Protein AF-A0A183N484-F1 (afdb_monomer_lite)

Secondary structure (DSSP, 8-state):
--------B-TT--B--------------HHHHHHHHHHHHHHHH-SSS---SSTTPPPP-EEEEEEEEEEEEETTTTEEEEEEEEEEE-

Sequence (90 aa):
MNDLDTYQMNQNNEFHLKIFDFTEHVIPSSEKRLIKQLIDNYEKAGKIGRPVKNTKDRVVVGYGLSLFQLLDLDEKNQILTINVWAKYVS

Structure (mmCIF, N/CA/C/O backbone):
data_AF-A0A183N484-F1
#
_entry.id   AF-A0A183N484-F1
#
loop_
_atom_site.group_PDB
_atom_site.id
_atom_site.type_symbol
_atom_site.label_atom_id
_atom_site.label_alt_id
_atom_site.label_comp_id
_atom_site.label_asym_id
_atom_site.label_entity_id
_atom_site.label_seq_id
_atom_site.pdbx_PDB_ins_code
_atom_site.Cartn_x
_atom_site.Cartn_y
_atom_site.Cartn_z
_atom_site.occupancy
_atom_site.B_iso_or_equiv
_atom_site.auth_seq_id
_atom_site.auth_comp_id
_atom_site.auth_asym_id
_atom_site.auth_atom_id
_atom_site.pdbx_PDB_model_num
ATOM 1 N N . MET A 1 1 ? 50.770 -3.938 -24.835 1.00 45.25 1 MET A N 1
ATOM 2 C CA . MET A 1 1 ? 51.600 -3.911 -26.057 1.00 45.25 1 MET A CA 1
ATOM 3 C C . MET A 1 1 ? 50.750 -3.238 -27.127 1.00 45.25 1 MET A C 1
ATOM 5 O O . MET A 1 1 ? 49.884 -3.897 -27.672 1.00 45.25 1 MET A O 1
ATOM 9 N N . ASN A 1 2 ? 50.760 -1.934 -27.364 1.00 43.69 2 ASN A N 1
ATOM 10 C CA . ASN A 1 2 ? 51.589 -0.806 -26.956 1.00 43.69 2 ASN A CA 1
ATOM 11 C C . ASN A 1 2 ? 50.636 0.347 -26.631 1.00 43.69 2 ASN A C 1
ATOM 13 O O . ASN A 1 2 ? 49.597 0.427 -27.267 1.00 43.69 2 ASN A O 1
ATOM 17 N N . ASP A 1 3 ? 51.006 1.216 -25.702 1.00 39.53 3 ASP A N 1
ATOM 18 C CA . ASP A 1 3 ? 50.918 2.655 -25.942 1.00 39.53 3 ASP A CA 1
ATOM 19 C C . ASP A 1 3 ? 51.857 3.323 -24.942 1.00 39.53 3 ASP A C 1
ATOM 21 O O . ASP A 1 3 ? 51.775 3.102 -23.736 1.00 39.53 3 ASP A O 1
ATOM 25 N N . LEU A 1 4 ? 52.854 4.017 -25.484 1.00 45.78 4 LEU A N 1
ATOM 26 C CA . LEU A 1 4 ? 53.828 4.773 -24.717 1.00 45.78 4 LEU A CA 1
ATOM 27 C C . LEU A 1 4 ? 53.105 5.924 -24.020 1.00 45.78 4 LEU A C 1
ATOM 29 O O . LEU A 1 4 ? 52.474 6.748 -24.689 1.00 45.78 4 LEU A O 1
ATOM 33 N N . ASP A 1 5 ? 53.246 5.997 -22.698 1.00 50.81 5 ASP A N 1
ATOM 34 C CA . ASP A 1 5 ? 52.893 7.169 -21.903 1.00 50.81 5 ASP A CA 1
ATOM 35 C C . ASP A 1 5 ? 53.437 8.426 -22.597 1.00 50.81 5 ASP A C 1
ATOM 37 O O . ASP A 1 5 ? 54.646 8.645 -22.704 1.00 50.81 5 ASP A O 1
ATOM 41 N N . THR A 1 6 ? 52.536 9.228 -23.168 1.00 55.03 6 THR A N 1
ATOM 42 C CA . THR A 1 6 ? 52.931 10.386 -23.970 1.00 55.03 6 THR A CA 1
ATOM 43 C C . THR A 1 6 ? 53.222 11.554 -23.033 1.00 55.03 6 THR A C 1
ATOM 45 O O . THR A 1 6 ? 52.324 12.300 -22.642 1.00 55.03 6 THR A O 1
ATOM 48 N N . TYR A 1 7 ? 54.492 11.721 -22.672 1.00 51.62 7 TYR A N 1
ATOM 49 C CA . TYR A 1 7 ? 54.999 12.934 -22.038 1.00 51.62 7 TYR A CA 1
ATOM 50 C C . TYR A 1 7 ? 55.038 14.061 -23.075 1.00 51.62 7 TYR A C 1
ATOM 52 O O . TYR A 1 7 ? 55.711 13.934 -24.094 1.00 51.62 7 TYR A O 1
ATOM 60 N N . GLN A 1 8 ? 54.341 15.170 -22.824 1.00 53.31 8 GLN A N 1
ATOM 61 C CA . GLN A 1 8 ? 54.504 16.394 -23.611 1.00 53.31 8 GLN A CA 1
ATOM 62 C C . GLN A 1 8 ? 55.028 17.501 -22.703 1.00 53.31 8 GLN A C 1
ATOM 64 O O . GLN A 1 8 ? 54.349 17.921 -21.766 1.00 53.31 8 GLN A O 1
ATOM 69 N N . MET A 1 9 ? 56.252 17.950 -22.980 1.00 48.78 9 MET A N 1
ATOM 70 C CA . MET A 1 9 ? 56.842 19.133 -22.359 1.00 48.78 9 MET A CA 1
ATOM 71 C C . MET A 1 9 ? 56.253 20.386 -23.013 1.00 48.78 9 MET A C 1
ATOM 73 O O . MET A 1 9 ? 56.160 20.459 -24.240 1.00 48.78 9 MET A O 1
ATOM 77 N N . ASN A 1 10 ? 55.877 21.386 -22.218 1.00 57.53 10 ASN A N 1
ATOM 78 C CA . ASN A 1 10 ? 55.576 22.712 -22.754 1.00 57.53 10 ASN A CA 1
ATOM 79 C C . ASN A 1 10 ? 56.873 23.532 -22.932 1.00 57.53 10 ASN A C 1
ATOM 81 O O . ASN A 1 10 ? 57.911 23.213 -22.356 1.00 57.53 10 ASN A O 1
ATOM 85 N N . GLN A 1 11 ? 56.807 24.622 -23.704 1.00 57.75 11 GLN A N 1
ATOM 86 C CA . GLN A 1 11 ? 57.936 25.540 -23.957 1.00 57.75 11 GLN A CA 1
ATOM 87 C C . GLN A 1 11 ? 58.427 26.295 -22.699 1.00 57.75 11 GLN A C 1
ATOM 89 O O . GLN A 1 11 ? 59.360 27.088 -22.784 1.00 57.75 11 GLN A O 1
ATOM 94 N N . ASN A 1 12 ? 57.814 26.039 -21.537 1.00 58.12 12 ASN A N 1
ATOM 95 C CA . ASN A 1 12 ? 58.177 26.599 -20.237 1.00 58.12 12 ASN A CA 1
ATOM 96 C C . ASN A 1 12 ? 58.773 25.536 -19.294 1.00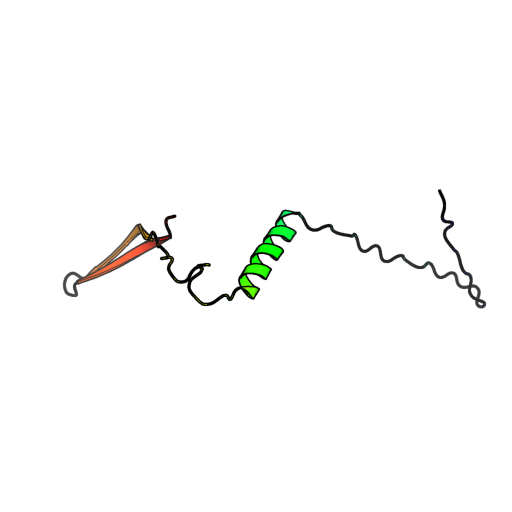 58.12 12 ASN A C 1
ATOM 98 O O . ASN A 1 12 ? 58.915 25.788 -18.101 1.00 58.12 12 ASN A O 1
ATOM 102 N N . ASN A 1 13 ? 59.154 24.363 -19.819 1.00 53.88 13 ASN A N 1
ATOM 103 C CA . ASN A 1 13 ? 59.822 23.290 -19.078 1.00 53.88 13 ASN A CA 1
ATOM 104 C C . ASN A 1 13 ? 59.015 22.710 -17.895 1.00 53.88 13 ASN A C 1
ATOM 106 O O . ASN A 1 13 ? 59.591 22.090 -16.999 1.00 53.88 13 ASN A O 1
ATOM 110 N N . GLU A 1 14 ? 57.689 22.865 -17.889 1.00 51.53 14 GLU A N 1
ATOM 111 C CA . GLU A 1 14 ? 56.819 22.269 -16.873 1.00 51.53 14 GLU A CA 1
ATOM 112 C C . GLU A 1 14 ? 56.231 20.941 -17.369 1.00 51.53 14 GLU A C 1
ATOM 114 O O . GLU A 1 14 ? 55.637 20.855 -18.450 1.00 51.53 14 GLU A O 1
ATOM 119 N N . PHE A 1 15 ? 56.384 19.890 -16.558 1.00 56.91 15 PHE A N 1
ATOM 120 C CA . PHE A 1 15 ? 55.795 18.576 -16.807 1.00 56.91 15 PHE A CA 1
ATOM 121 C C . PHE A 1 15 ? 54.383 18.526 -16.223 1.00 56.91 15 PHE A C 1
ATOM 123 O O . PHE A 1 15 ? 54.214 18.449 -15.008 1.00 56.91 15 PHE A O 1
ATOM 130 N N . HIS A 1 16 ? 53.360 18.525 -17.076 1.00 46.62 16 HIS A N 1
ATOM 131 C CA . HIS A 1 16 ? 51.989 18.295 -16.626 1.00 46.62 16 HIS A CA 1
ATOM 132 C C . HIS A 1 16 ? 51.628 16.815 -16.811 1.00 46.62 1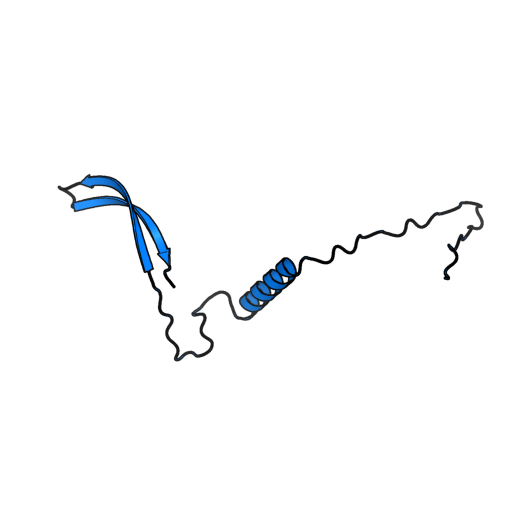6 HIS A C 1
ATOM 134 O O . HIS A 1 16 ? 51.324 16.371 -17.919 1.00 46.62 16 HIS A O 1
ATOM 140 N N . LEU A 1 17 ? 51.655 16.038 -15.723 1.00 52.75 17 LEU A N 1
ATOM 141 C CA . LEU A 1 17 ? 51.023 14.717 -15.689 1.00 52.75 17 LEU A CA 1
ATOM 142 C C . LEU A 1 17 ? 49.518 14.915 -15.896 1.00 52.75 17 LEU A C 1
ATOM 144 O O . LEU A 1 17 ? 48.839 15.497 -15.050 1.00 52.75 17 LEU A O 1
ATOM 148 N N . LYS A 1 18 ? 48.977 14.441 -17.024 1.00 50.97 18 LYS A N 1
ATOM 149 C CA . LYS A 1 18 ? 47.529 14.271 -17.144 1.00 50.97 18 LYS A CA 1
ATOM 150 C C . LYS A 1 18 ? 47.149 13.108 -16.240 1.00 50.97 18 LYS A C 1
ATOM 152 O O . LYS A 1 18 ? 47.318 11.955 -16.623 1.00 50.97 18 LYS A O 1
ATOM 157 N N . ILE A 1 19 ? 46.675 13.418 -15.034 1.00 57.69 19 ILE A N 1
ATOM 158 C CA . ILE A 1 19 ? 45.917 12.456 -14.238 1.00 57.69 19 ILE A CA 1
ATOM 159 C C . ILE A 1 19 ? 44.762 12.022 -15.141 1.00 57.69 19 ILE A C 1
ATOM 161 O O . ILE A 1 19 ? 43.884 12.821 -15.460 1.00 57.69 19 ILE A O 1
ATOM 165 N N . PHE A 1 20 ? 44.828 10.792 -15.649 1.00 56.75 20 PHE A N 1
ATOM 166 C CA . PHE A 1 20 ? 43.669 10.163 -16.257 1.00 56.75 20 PHE A CA 1
ATOM 167 C C . PHE A 1 20 ? 42.581 10.164 -15.188 1.00 56.75 20 PHE A C 1
ATOM 169 O O . PHE A 1 20 ? 42.813 9.656 -14.090 1.00 56.75 20 PHE A O 1
ATOM 176 N N . ASP A 1 21 ? 41.422 10.748 -15.494 1.00 54.03 21 ASP A N 1
ATOM 177 C CA . ASP A 1 21 ? 40.225 10.561 -14.684 1.00 54.03 21 ASP A CA 1
ATOM 178 C C . ASP A 1 21 ? 39.932 9.060 -14.652 1.00 54.03 21 ASP A C 1
ATOM 180 O O . ASP A 1 21 ? 39.320 8.496 -15.562 1.00 54.03 21 ASP A O 1
ATOM 184 N N . PHE A 1 22 ? 40.412 8.386 -13.607 1.00 52.75 22 PHE A N 1
ATOM 185 C CA . PHE A 1 22 ? 40.054 7.011 -13.312 1.00 52.75 22 PHE A CA 1
ATOM 186 C C . PHE A 1 22 ? 38.647 7.047 -12.718 1.00 52.75 22 PHE A C 1
ATOM 188 O O . PHE A 1 22 ? 38.436 6.847 -11.524 1.00 52.75 22 PHE A O 1
ATOM 195 N N . THR A 1 23 ? 37.655 7.360 -13.553 1.00 55.84 23 THR A N 1
ATOM 196 C CA . THR A 1 23 ? 36.282 7.004 -13.228 1.00 55.84 23 THR A CA 1
ATOM 197 C C . THR A 1 23 ? 36.257 5.486 -13.262 1.00 55.84 23 THR A C 1
ATOM 199 O O . THR A 1 23 ? 36.216 4.889 -14.340 1.00 55.84 23 THR A O 1
ATOM 202 N N . GLU A 1 24 ? 36.357 4.852 -12.096 1.00 52.81 24 GLU A N 1
ATOM 203 C CA . GLU A 1 24 ? 36.047 3.437 -11.961 1.00 52.81 24 GLU A CA 1
ATOM 204 C C . GLU A 1 24 ? 34.696 3.228 -12.649 1.00 52.81 24 GLU A C 1
ATOM 206 O O . GLU A 1 24 ? 33.680 3.807 -12.250 1.00 52.81 24 GLU A O 1
ATOM 211 N N . HIS A 1 25 ? 34.686 2.484 -13.754 1.00 56.25 25 HIS A N 1
ATOM 212 C CA . HIS A 1 25 ? 33.452 2.168 -14.447 1.00 56.25 25 HIS A CA 1
ATOM 213 C C . HIS A 1 25 ? 32.729 1.138 -13.583 1.00 56.25 25 HIS A C 1
ATOM 215 O O . HIS A 1 25 ? 32.853 -0.068 -13.790 1.00 56.25 25 HIS A O 1
ATOM 221 N N . VAL A 1 26 ? 32.036 1.615 -12.547 1.00 68.12 26 VAL A N 1
ATOM 222 C CA . VAL A 1 26 ? 31.221 0.784 -11.668 1.00 68.12 26 VAL A CA 1
ATOM 223 C C . VAL A 1 26 ? 30.072 0.269 -12.518 1.00 68.12 26 VAL A C 1
ATOM 225 O O . VAL A 1 26 ? 29.045 0.929 -12.679 1.00 68.12 26 VAL A O 1
ATOM 228 N N . ILE A 1 27 ? 30.268 -0.909 -13.108 1.00 74.19 27 ILE A N 1
ATOM 229 C CA . ILE A 1 27 ? 29.221 -1.607 -13.841 1.00 74.19 27 ILE A CA 1
ATOM 230 C C . ILE A 1 27 ? 28.120 -1.875 -12.813 1.00 74.19 27 ILE A C 1
ATOM 232 O O . ILE A 1 27 ? 28.357 -2.598 -11.838 1.00 74.19 27 ILE A O 1
ATOM 236 N N . PRO A 1 28 ? 26.929 -1.269 -12.958 1.00 75.56 28 PRO A N 1
ATOM 237 C CA . PRO A 1 28 ? 25.876 -1.477 -11.986 1.00 75.56 28 PRO A CA 1
ATOM 238 C C . PRO A 1 28 ? 25.529 -2.963 -11.960 1.00 75.56 28 PRO A C 1
ATOM 240 O O . PRO A 1 28 ? 25.455 -3.607 -13.008 1.00 75.56 28 PRO A O 1
ATOM 243 N N . SER A 1 29 ? 25.288 -3.493 -10.757 1.00 90.00 29 SER A N 1
ATOM 244 C CA . SER A 1 29 ? 24.768 -4.853 -10.602 1.00 90.00 29 SER A CA 1
ATOM 245 C C . SER A 1 29 ? 23.589 -5.068 -11.551 1.00 90.00 29 SER A C 1
ATOM 247 O O . SER A 1 29 ? 22.750 -4.178 -11.735 1.00 90.00 29 SER A O 1
ATOM 249 N N . SER A 1 30 ? 23.509 -6.263 -12.134 1.00 92.88 30 SER A N 1
ATOM 250 C CA . SER A 1 30 ? 22.399 -6.651 -13.008 1.00 92.88 30 SER A CA 1
ATOM 251 C C . SER A 1 30 ? 21.037 -6.416 -12.345 1.00 92.88 30 SER A C 1
ATOM 253 O O . SER A 1 30 ? 20.092 -6.030 -13.030 1.00 92.88 30 SER A O 1
ATOM 255 N N . GLU A 1 31 ? 20.958 -6.555 -11.019 1.00 93.38 31 GLU A N 1
ATOM 256 C CA . GLU A 1 31 ? 19.776 -6.228 -10.217 1.00 93.38 31 GLU A CA 1
ATOM 257 C C . GLU A 1 31 ? 19.401 -4.744 -10.315 1.00 93.38 31 GLU A C 1
ATOM 259 O O . GLU A 1 31 ? 18.271 -4.410 -10.665 1.00 93.38 31 GLU A O 1
ATOM 264 N N . LYS A 1 32 ? 20.362 -3.836 -10.097 1.00 92.44 32 LYS A N 1
ATOM 265 C CA . LYS A 1 32 ? 20.136 -2.384 -10.202 1.00 92.44 32 LYS A CA 1
ATOM 266 C C . LYS A 1 32 ? 19.670 -1.994 -11.603 1.00 92.44 32 LYS A C 1
ATOM 268 O O . LYS A 1 32 ? 18.777 -1.159 -11.748 1.00 92.44 32 LYS A O 1
ATOM 273 N N . ARG A 1 33 ? 20.247 -2.615 -12.638 1.00 92.69 33 ARG A N 1
ATOM 274 C CA . ARG A 1 33 ? 19.830 -2.397 -14.029 1.00 92.69 33 ARG A CA 1
ATOM 275 C C . ARG A 1 33 ? 18.393 -2.864 -14.264 1.00 92.69 33 ARG A C 1
ATOM 277 O O . ARG A 1 33 ? 17.624 -2.124 -14.870 1.00 92.69 33 ARG A O 1
ATOM 284 N N . LEU A 1 34 ? 18.031 -4.050 -13.777 1.00 95.06 34 LEU A N 1
ATOM 285 C CA . LEU A 1 34 ? 16.683 -4.597 -13.927 1.00 95.06 34 LEU A CA 1
ATOM 286 C C . LEU A 1 34 ? 15.641 -3.740 -13.202 1.00 95.06 34 LEU A C 1
ATOM 288 O O . LEU A 1 34 ? 14.624 -3.396 -13.796 1.00 95.06 34 LEU A O 1
ATOM 292 N N . ILE A 1 35 ? 15.910 -3.350 -11.954 1.00 95.62 35 ILE A N 1
ATOM 293 C CA . ILE A 1 35 ? 15.018 -2.485 -11.170 1.00 95.62 35 ILE A CA 1
ATOM 294 C C . ILE A 1 35 ? 14.763 -1.179 -11.922 1.00 95.62 35 ILE A C 1
ATOM 296 O O . ILE A 1 35 ? 13.608 -0.798 -12.107 1.00 95.62 35 ILE A O 1
ATOM 300 N N . LYS A 1 36 ? 15.826 -0.538 -12.426 1.00 94.81 36 LYS A N 1
ATOM 301 C CA . LYS A 1 36 ? 15.701 0.684 -13.227 1.00 94.81 36 LYS A CA 1
ATOM 302 C C . LYS A 1 36 ? 14.810 0.462 -14.451 1.00 94.81 36 LYS A C 1
ATOM 304 O O . LYS A 1 36 ? 13.871 1.215 -14.665 1.00 94.81 36 LYS A O 1
ATOM 309 N N . GLN A 1 37 ? 15.051 -0.605 -15.213 1.00 95.44 37 GLN A N 1
ATOM 310 C CA . GLN A 1 37 ? 14.256 -0.915 -16.404 1.00 95.44 37 GLN A CA 1
ATOM 311 C C . GLN A 1 37 ? 12.772 -1.166 -16.092 1.00 95.44 37 GLN A C 1
ATOM 313 O O . GLN A 1 37 ? 11.909 -0.697 -16.831 1.00 95.44 37 GLN A O 1
ATOM 318 N N . LEU A 1 38 ? 12.457 -1.898 -15.019 1.00 94.88 38 LEU A N 1
ATOM 319 C CA . LEU A 1 38 ? 11.072 -2.180 -14.627 1.00 94.88 38 LEU A CA 1
ATOM 320 C C . LEU A 1 38 ? 10.335 -0.908 -14.202 1.00 94.88 38 LEU A C 1
ATOM 322 O O . LEU A 1 38 ? 9.198 -0.697 -14.628 1.00 94.88 38 LEU A O 1
ATOM 326 N N . ILE A 1 39 ? 10.990 -0.056 -13.410 1.00 94.62 39 ILE A N 1
ATOM 327 C CA . ILE A 1 39 ? 10.420 1.216 -12.963 1.00 94.62 39 ILE A CA 1
ATOM 328 C C . ILE A 1 39 ? 10.197 2.131 -14.168 1.00 94.62 39 ILE A C 1
ATOM 330 O O . ILE A 1 39 ? 9.062 2.545 -14.381 1.00 94.62 39 ILE A O 1
ATOM 334 N N . ASP A 1 40 ? 11.212 2.355 -15.011 1.00 95.00 40 ASP A N 1
ATOM 335 C CA . ASP A 1 40 ? 11.119 3.226 -16.194 1.00 95.00 40 ASP A CA 1
ATOM 336 C C . ASP A 1 40 ? 9.961 2.813 -17.122 1.00 95.00 40 ASP A C 1
ATOM 338 O O . ASP A 1 40 ? 9.245 3.653 -17.672 1.00 95.00 40 ASP A O 1
ATOM 342 N N . ASN A 1 41 ? 9.749 1.507 -17.299 1.00 91.50 41 ASN A N 1
ATOM 343 C CA . ASN A 1 41 ? 8.649 0.988 -18.109 1.00 91.50 41 ASN A CA 1
ATOM 344 C C . ASN A 1 41 ? 7.279 1.234 -17.461 1.00 91.50 41 ASN A C 1
ATOM 346 O O . ASN A 1 41 ? 6.327 1.570 -18.166 1.00 91.50 41 ASN A O 1
ATOM 350 N N . TYR A 1 42 ? 7.175 1.098 -16.137 1.00 90.44 42 TYR A N 1
ATOM 351 C CA . TYR A 1 42 ? 5.952 1.407 -15.397 1.00 90.44 42 TYR A CA 1
ATOM 352 C C . TYR A 1 42 ? 5.620 2.905 -15.444 1.00 90.44 42 TYR A C 1
ATOM 354 O O . TYR A 1 42 ? 4.464 3.275 -15.642 1.00 90.44 42 TYR A O 1
ATOM 362 N N . GLU A 1 43 ? 6.625 3.781 -15.341 1.00 90.31 43 GLU A N 1
ATOM 363 C CA . GLU A 1 43 ? 6.419 5.230 -15.447 1.00 90.31 43 GLU A CA 1
ATOM 364 C C . GLU A 1 43 ? 5.863 5.631 -16.816 1.00 90.31 43 GLU A C 1
ATOM 366 O O . GLU A 1 43 ? 4.922 6.422 -16.885 1.00 90.31 43 GLU A O 1
ATOM 371 N N . LYS A 1 44 ? 6.395 5.042 -17.894 1.00 88.62 44 LYS A N 1
ATOM 372 C CA . LYS A 1 44 ? 5.932 5.280 -19.271 1.00 88.62 44 LYS A CA 1
ATOM 373 C C . LYS A 1 44 ? 4.521 4.756 -19.527 1.00 88.62 44 LYS A C 1
ATOM 375 O O . LYS A 1 44 ? 3.777 5.380 -20.275 1.00 88.62 44 LYS A O 1
ATOM 380 N N . ALA A 1 45 ? 4.163 3.614 -18.940 1.00 85.19 45 ALA A N 1
ATOM 381 C CA . ALA A 1 45 ? 2.827 3.031 -19.076 1.00 85.19 45 ALA A CA 1
ATOM 382 C C . ALA A 1 45 ? 1.743 3.845 -18.343 1.00 85.19 45 ALA A C 1
ATOM 384 O O . ALA A 1 45 ? 0.569 3.750 -18.693 1.00 85.19 45 ALA A O 1
ATOM 385 N N . GLY A 1 46 ? 2.142 4.665 -17.366 1.00 83.19 46 GLY A N 1
ATOM 386 C CA . GLY A 1 46 ? 1.255 5.492 -16.559 1.00 83.19 46 GLY A CA 1
ATOM 387 C C . GLY A 1 46 ? 1.068 4.911 -15.158 1.00 83.19 46 GLY A C 1
ATOM 388 O O . GLY A 1 46 ? 0.641 3.775 -14.979 1.00 83.19 46 GLY A O 1
ATOM 389 N N . LYS A 1 47 ? 1.368 5.725 -14.139 1.00 83.38 47 LYS A N 1
ATOM 390 C CA . LYS A 1 47 ? 1.286 5.335 -12.718 1.00 83.38 47 LYS A CA 1
ATOM 391 C C . LYS A 1 47 ? -0.146 5.290 -12.175 1.00 83.38 47 LYS A C 1
ATOM 393 O O . LYS A 1 47 ? -0.362 4.788 -11.076 1.00 83.38 47 LYS A O 1
ATOM 398 N N . ILE A 1 48 ? -1.097 5.866 -12.910 1.00 85.62 48 ILE A N 1
ATOM 399 C CA . ILE A 1 48 ? -2.489 6.041 -12.496 1.00 85.62 48 ILE A CA 1
ATOM 400 C C . ILE A 1 48 ? -3.370 5.203 -13.413 1.00 85.62 48 ILE A C 1
ATOM 402 O O . ILE A 1 48 ? -3.300 5.327 -14.633 1.00 85.62 48 ILE A O 1
ATOM 406 N N . GLY A 1 49 ? -4.233 4.391 -12.814 1.00 85.88 49 GLY A N 1
ATOM 407 C CA . GLY A 1 49 ? -5.200 3.578 -13.536 1.00 85.88 49 GLY A CA 1
ATOM 408 C C . GLY A 1 49 ? -5.065 2.096 -13.222 1.00 85.88 49 GLY A C 1
ATOM 409 O O . GLY A 1 49 ? -4.304 1.674 -12.353 1.00 85.88 49 GLY A O 1
ATOM 410 N N . ARG A 1 50 ? -5.874 1.295 -13.914 1.00 91.38 50 ARG A N 1
ATOM 411 C CA . ARG A 1 50 ? -5.941 -0.148 -13.698 1.00 91.38 50 ARG A CA 1
ATOM 412 C C . ARG A 1 50 ? -4.801 -0.821 -14.483 1.00 91.38 50 ARG A C 1
ATOM 414 O O . ARG A 1 50 ? -4.750 -0.617 -15.695 1.00 91.38 50 ARG A O 1
ATOM 421 N N . PRO A 1 51 ? -3.919 -1.622 -13.853 1.00 90.56 51 PRO A N 1
ATOM 422 C CA . PRO A 1 51 ? -2.746 -2.206 -14.511 1.00 90.56 51 PRO A CA 1
ATOM 423 C C . PRO A 1 51 ? -3.138 -3.416 -15.373 1.00 90.56 51 PRO A C 1
ATOM 425 O O . PRO A 1 51 ? -2.803 -4.560 -15.072 1.00 90.56 51 PRO A O 1
ATOM 428 N N . VAL A 1 52 ? -3.894 -3.173 -16.442 1.00 91.50 52 VAL A N 1
ATOM 429 C CA . VAL A 1 52 ? -4.343 -4.195 -17.392 1.00 91.50 52 VAL A CA 1
ATOM 430 C C . VAL A 1 52 ? -3.917 -3.813 -18.801 1.00 91.50 52 VAL A C 1
ATOM 432 O O . VAL A 1 52 ? -4.028 -2.659 -19.204 1.00 91.50 52 VAL A O 1
ATOM 435 N N . LYS A 1 53 ? -3.443 -4.794 -19.573 1.00 88.50 53 LYS A N 1
ATOM 436 C CA . LYS A 1 53 ? -3.140 -4.587 -20.998 1.00 88.50 53 LYS A CA 1
ATOM 437 C C . LYS A 1 53 ? -4.416 -4.476 -21.827 1.00 88.50 53 LYS A C 1
ATOM 439 O O . LYS A 1 53 ? -4.465 -3.716 -22.786 1.00 88.50 53 LYS A O 1
ATOM 444 N N . ASN A 1 54 ? -5.439 -5.243 -21.455 1.00 91.12 54 ASN A N 1
ATOM 44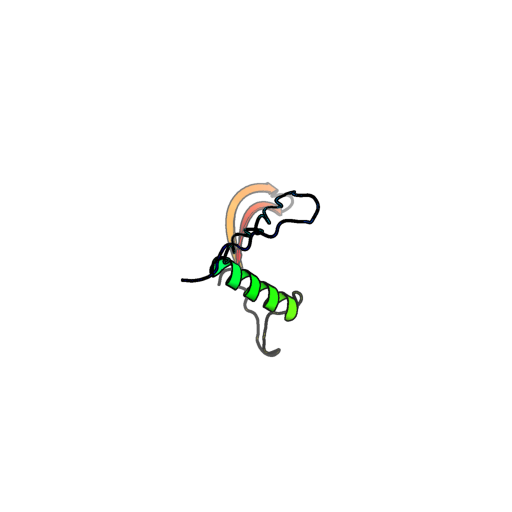5 C CA . ASN A 1 54 ? -6.734 -5.257 -22.114 1.00 91.12 54 ASN A CA 1
ATOM 446 C C . ASN A 1 54 ? -7.802 -4.690 -21.178 1.00 91.12 54 ASN A C 1
ATOM 448 O O . ASN A 1 54 ? -7.948 -5.115 -20.032 1.00 91.12 54 ASN A O 1
ATOM 452 N N . THR A 1 55 ? -8.598 -3.754 -21.684 1.00 89.00 55 THR A N 1
ATOM 453 C CA . THR A 1 55 ? -9.670 -3.093 -20.931 1.00 89.00 55 THR A CA 1
ATOM 454 C C . THR A 1 55 ? -10.763 -4.060 -20.465 1.00 89.00 55 THR A C 1
ATOM 456 O O . THR A 1 55 ? -11.444 -3.780 -19.476 1.00 89.00 55 THR A O 1
ATOM 459 N N . LYS A 1 56 ? -10.923 -5.205 -21.142 1.00 94.19 56 LYS A N 1
ATOM 460 C CA . LYS A 1 56 ? -11.890 -6.249 -20.765 1.00 94.19 56 LYS A CA 1
ATOM 461 C C . LYS A 1 56 ? -11.458 -7.069 -19.545 1.00 94.19 56 LYS A C 1
ATOM 463 O O . LYS A 1 56 ? -12.311 -7.696 -18.921 1.00 94.19 56 LYS A O 1
ATOM 468 N N . ASP A 1 57 ? -10.178 -7.045 -19.182 1.00 94.88 57 ASP A N 1
ATOM 469 C CA . ASP A 1 57 ? -9.662 -7.868 -18.089 1.00 94.88 57 ASP A CA 1
ATOM 470 C C . ASP A 1 57 ? -9.966 -7.230 -16.728 1.00 94.88 57 ASP A C 1
ATOM 472 O O . ASP A 1 57 ? -9.791 -6.021 -16.521 1.00 94.88 57 ASP A O 1
ATOM 476 N N . ARG A 1 58 ? -10.408 -8.059 -15.776 1.00 91.62 58 ARG A N 1
ATOM 477 C CA . ARG A 1 58 ? -10.674 -7.653 -14.389 1.00 91.62 58 ARG A CA 1
ATOM 478 C C . ARG A 1 58 ? -9.427 -7.821 -13.521 1.00 91.62 58 ARG A C 1
ATOM 480 O O . ARG A 1 58 ? -8.728 -8.822 -13.638 1.00 91.62 58 ARG A O 1
ATOM 487 N N . VAL A 1 59 ? -9.196 -6.878 -12.609 1.00 91.81 59 VAL A N 1
ATOM 488 C CA . VAL A 1 59 ? -8.180 -7.018 -11.554 1.00 91.81 59 VAL A CA 1
ATOM 489 C C . VAL A 1 59 ? -8.853 -7.628 -10.335 1.00 91.81 59 VAL A C 1
ATOM 491 O O . VAL A 1 59 ? -9.816 -7.065 -9.818 1.00 91.81 59 VAL A O 1
ATOM 494 N N . VAL A 1 60 ? -8.369 -8.787 -9.902 1.00 93.25 60 VAL A N 1
ATOM 495 C CA . VAL A 1 60 ? -8.837 -9.449 -8.682 1.00 93.25 60 VAL A CA 1
ATOM 496 C C . VAL A 1 60 ? -7.895 -9.060 -7.552 1.00 93.25 60 VAL A C 1
ATOM 498 O O . VAL A 1 60 ? -6.686 -9.228 -7.679 1.00 93.25 60 VAL A O 1
ATOM 501 N N . VAL A 1 61 ? -8.446 -8.524 -6.464 1.00 92.38 61 VAL A N 1
ATOM 502 C CA . VAL A 1 61 ? -7.676 -8.139 -5.278 1.00 92.38 61 VAL A CA 1
ATOM 503 C C . VAL A 1 61 ? -8.011 -9.114 -4.160 1.00 92.38 61 VAL A C 1
ATOM 505 O O . VAL A 1 61 ? -9.101 -9.057 -3.592 1.00 92.38 61 VAL A O 1
ATOM 508 N N . GLY A 1 62 ? -7.081 -10.017 -3.853 1.00 95.00 62 GLY A N 1
ATOM 509 C CA . GLY A 1 62 ? -7.130 -10.768 -2.607 1.00 95.00 62 GLY A CA 1
ATOM 510 C C . GLY A 1 62 ? -6.753 -9.837 -1.462 1.00 95.00 62 GLY A C 1
ATOM 511 O O . GLY A 1 62 ? -5.695 -9.209 -1.486 1.00 95.00 62 GLY A O 1
ATOM 512 N N . TYR A 1 63 ? -7.623 -9.717 -0.466 1.00 94.88 63 TYR A N 1
ATOM 513 C CA . TYR A 1 63 ? -7.385 -8.875 0.700 1.00 94.88 63 TYR A CA 1
ATOM 514 C C . TYR A 1 63 ? -7.645 -9.671 1.971 1.00 94.88 63 TYR A C 1
ATOM 516 O O . TYR A 1 63 ? -8.645 -10.378 2.079 1.00 94.88 63 TYR A O 1
ATOM 524 N N . GLY A 1 64 ? -6.719 -9.568 2.916 1.00 94.75 64 GLY A N 1
ATOM 525 C CA . GLY A 1 64 ? -6.769 -10.267 4.186 1.00 94.75 64 GLY A CA 1
ATOM 526 C C . GLY A 1 64 ? -6.368 -9.353 5.332 1.00 94.75 64 GLY A C 1
ATOM 527 O O . GLY A 1 64 ? -5.581 -8.418 5.169 1.00 94.75 64 GLY A O 1
ATOM 528 N N . LEU A 1 65 ? -6.910 -9.660 6.505 1.00 95.50 65 LEU A N 1
ATOM 529 C CA . LEU A 1 65 ? -6.582 -9.000 7.757 1.00 95.50 65 LEU A CA 1
ATOM 530 C C . LEU A 1 65 ? -6.047 -10.043 8.729 1.00 95.50 65 LEU A C 1
ATOM 532 O O . LEU A 1 65 ? -6.624 -11.120 8.869 1.00 95.50 65 LEU A O 1
ATOM 536 N N . SER A 1 66 ? -4.964 -9.703 9.415 1.00 95.44 66 SER A N 1
ATOM 537 C CA . SER A 1 66 ? -4.484 -10.460 10.564 1.00 95.44 66 SER A CA 1
ATOM 538 C C . SER A 1 66 ? -4.624 -9.591 11.800 1.00 95.44 66 SER A C 1
ATOM 540 O O . SER A 1 66 ? -4.034 -8.513 11.872 1.00 95.44 66 SER A O 1
ATOM 542 N N . LEU A 1 67 ? -5.401 -10.051 12.775 1.00 94.81 67 LEU A N 1
ATOM 543 C CA . LEU A 1 67 ? -5.538 -9.349 14.045 1.00 94.81 67 LEU A CA 1
ATOM 544 C C . LEU A 1 67 ? -4.204 -9.375 14.801 1.00 94.81 67 LEU A C 1
ATOM 546 O O . LEU A 1 67 ? -3.566 -10.423 14.888 1.00 94.81 67 LEU A O 1
ATOM 550 N N . PHE A 1 68 ? -3.800 -8.226 15.343 1.00 93.88 68 PHE A N 1
ATOM 551 C CA . PHE A 1 68 ? -2.652 -8.119 16.241 1.00 93.88 68 PHE A CA 1
ATOM 552 C C . PHE A 1 68 ? -3.101 -8.002 17.699 1.00 93.88 68 PHE A C 1
ATOM 554 O O . PHE A 1 68 ? -2.630 -8.756 18.544 1.00 93.88 68 PHE A O 1
ATOM 561 N N . GLN A 1 69 ? -4.025 -7.081 17.993 1.00 94.62 69 GLN A N 1
ATOM 562 C CA . GLN A 1 69 ? -4.478 -6.818 19.362 1.00 94.62 69 GLN A CA 1
ATOM 563 C C . GLN A 1 69 ? -5.859 -6.138 19.399 1.00 94.62 69 GLN A C 1
ATOM 565 O O . GLN A 1 69 ? -6.188 -5.353 18.507 1.00 94.62 69 GLN A O 1
ATOM 570 N N . LEU A 1 70 ? -6.625 -6.391 20.469 1.00 92.88 70 LEU A N 1
ATOM 571 C CA . LEU A 1 70 ? -7.805 -5.608 20.859 1.00 92.88 70 LEU A CA 1
ATOM 572 C C . LEU A 1 70 ? -7.397 -4.445 21.776 1.00 92.88 70 LEU A C 1
ATOM 574 O O . LEU A 1 70 ? -6.725 -4.677 22.781 1.00 92.88 70 LEU A O 1
ATOM 578 N N . LEU A 1 71 ? -7.773 -3.215 21.426 1.00 94.81 71 LEU A N 1
ATOM 579 C CA . LEU A 1 71 ? -7.392 -2.019 22.184 1.00 94.81 71 LEU A CA 1
ATOM 580 C C . LEU A 1 71 ? -8.482 -1.587 23.161 1.00 94.81 71 LEU A C 1
ATOM 582 O O . LEU A 1 71 ? -8.189 -1.408 24.338 1.00 94.81 71 LEU A O 1
ATOM 586 N N . ASP A 1 72 ? -9.710 -1.421 22.673 1.00 95.75 72 ASP A N 1
ATOM 587 C CA . ASP A 1 72 ? -10.837 -0.959 23.484 1.00 95.75 72 ASP A CA 1
ATOM 588 C C . ASP A 1 72 ? -12.181 -1.377 22.870 1.00 95.75 72 ASP A C 1
ATOM 590 O O . ASP A 1 72 ? -12.287 -1.544 21.647 1.00 95.75 72 ASP A O 1
ATOM 594 N N . LEU A 1 73 ? -13.195 -1.535 23.719 1.00 96.00 73 LEU A N 1
ATOM 595 C CA . LEU A 1 73 ? -14.568 -1.864 23.345 1.00 96.00 73 LEU A CA 1
ATOM 596 C C . LEU A 1 73 ? -15.539 -0.970 24.119 1.00 96.00 73 LEU A C 1
ATOM 598 O O . LEU A 1 73 ? -15.697 -1.099 25.331 1.00 96.00 73 LEU A O 1
ATOM 602 N N . ASP A 1 74 ? -16.260 -0.128 23.389 1.00 96.12 74 ASP A N 1
ATOM 603 C CA . ASP A 1 74 ? -17.367 0.653 23.921 1.00 96.12 74 ASP A CA 1
ATOM 604 C C . ASP A 1 74 ? -18.691 -0.003 23.521 1.00 96.12 74 ASP A C 1
ATOM 606 O O . ASP A 1 74 ? -19.206 0.195 22.420 1.00 96.12 74 ASP A O 1
ATOM 610 N N . GLU A 1 75 ? -19.255 -0.805 24.424 1.00 96.25 75 GLU A N 1
ATOM 611 C CA . GLU A 1 75 ? -20.519 -1.517 24.199 1.00 96.25 75 GLU A CA 1
ATOM 612 C C . GLU A 1 75 ? -21.725 -0.575 24.116 1.00 96.25 75 GLU A C 1
ATOM 614 O O . GLU A 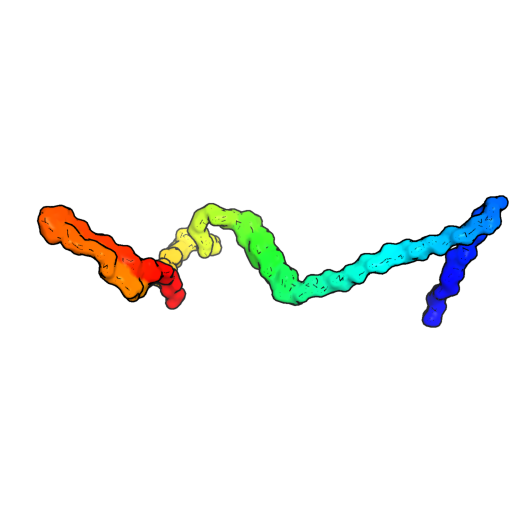1 75 ? -22.711 -0.880 23.444 1.00 96.25 75 GLU A O 1
ATOM 619 N N . LYS A 1 76 ? -21.670 0.587 24.773 1.00 96.62 76 LYS A N 1
ATOM 620 C CA . LYS A 1 76 ? -22.778 1.548 24.725 1.00 96.62 76 LYS A CA 1
ATOM 621 C C . LYS A 1 76 ? -22.840 2.228 23.364 1.00 96.62 76 LYS A C 1
ATOM 623 O O . LYS A 1 76 ? -23.936 2.440 22.852 1.00 96.62 76 LYS A O 1
ATOM 628 N N . ASN A 1 77 ? -21.679 2.515 22.776 1.00 96.56 77 ASN A N 1
ATOM 629 C 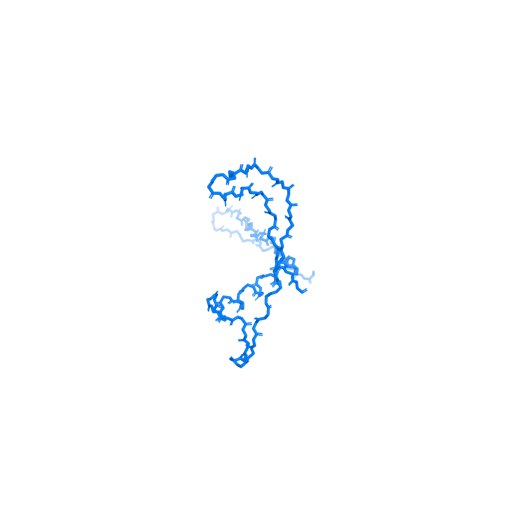CA . ASN A 1 77 ? -21.568 3.166 21.472 1.00 96.56 77 ASN A CA 1
ATOM 630 C C . ASN A 1 77 ? -21.306 2.194 20.306 1.00 96.56 77 ASN A C 1
ATOM 632 O O . ASN A 1 77 ? -21.285 2.628 19.158 1.00 96.56 77 ASN A O 1
ATOM 636 N N . GLN A 1 78 ? -21.151 0.893 20.577 1.00 96.25 78 GLN A N 1
ATOM 637 C CA . GLN A 1 78 ? -20.851 -0.159 19.592 1.00 96.25 78 GLN A CA 1
ATOM 638 C C . GLN A 1 78 ? -19.551 0.098 18.812 1.00 96.25 78 GLN A C 1
ATOM 640 O O . GLN A 1 78 ? -19.462 -0.151 17.608 1.00 96.25 78 GLN A O 1
ATOM 645 N N . ILE A 1 79 ? -18.530 0.606 19.504 1.00 97.56 79 ILE A N 1
ATOM 646 C CA . ILE A 1 79 ? -17.226 0.912 18.911 1.00 97.56 79 ILE A CA 1
ATOM 647 C C . ILE A 1 79 ? -16.214 -0.130 19.369 1.00 97.56 79 ILE A C 1
ATOM 649 O O . ILE A 1 79 ? -15.991 -0.310 20.562 1.00 97.56 79 ILE A O 1
ATOM 653 N N . LEU A 1 80 ? -15.568 -0.780 18.404 1.00 96.62 80 LEU A N 1
ATOM 654 C CA . LEU A 1 80 ? -14.459 -1.696 18.632 1.00 96.62 80 LEU A CA 1
ATOM 655 C C . LEU A 1 80 ? -13.188 -1.114 18.006 1.00 96.62 80 LEU A C 1
ATOM 657 O O . LEU A 1 80 ? -13.122 -0.913 16.792 1.00 96.62 80 LEU A O 1
ATOM 661 N N . THR A 1 81 ? -12.168 -0.891 18.831 1.00 96.88 81 THR A N 1
ATOM 662 C CA . THR A 1 81 ? -10.864 -0.380 18.397 1.00 96.88 81 THR A CA 1
ATOM 663 C C . THR A 1 81 ? -9.839 -1.511 18.434 1.00 96.88 81 THR A C 1
ATOM 665 O O . THR A 1 81 ? -9.595 -2.105 19.486 1.00 96.88 81 THR A O 1
ATOM 668 N N . ILE A 1 82 ? -9.232 -1.831 17.286 1.00 97.69 82 ILE A N 1
ATOM 669 C CA . ILE A 1 82 ? -8.288 -2.951 17.138 1.00 97.69 82 ILE A CA 1
ATOM 670 C C . ILE A 1 82 ? -7.088 -2.571 16.278 1.00 97.69 82 ILE A C 1
ATOM 672 O O . ILE A 1 82 ? -7.205 -1.807 15.322 1.00 97.69 82 ILE A O 1
ATOM 676 N N . ASN A 1 83 ? -5.945 -3.179 16.582 1.00 96.56 83 ASN A N 1
ATOM 677 C CA . ASN A 1 83 ? -4.772 -3.143 15.721 1.00 96.56 83 ASN A CA 1
ATOM 678 C C . ASN A 1 83 ? -4.781 -4.361 14.803 1.00 96.56 83 ASN A C 1
ATOM 680 O O . ASN A 1 83 ? -4.839 -5.505 15.266 1.00 96.56 83 ASN A O 1
ATOM 684 N N . VAL A 1 84 ? -4.686 -4.115 13.500 1.00 96.75 84 VAL A N 1
ATOM 685 C CA . VAL A 1 84 ? -4.660 -5.158 12.473 1.00 96.75 84 VAL A CA 1
ATOM 686 C C . VAL A 1 84 ? -3.496 -4.947 11.520 1.00 96.75 84 VAL A C 1
ATOM 688 O O . VAL A 1 84 ? -3.106 -3.820 11.221 1.00 96.75 84 VAL A O 1
ATOM 691 N N . TRP A 1 85 ? -2.987 -6.049 10.987 1.00 96.19 85 TRP A N 1
ATOM 692 C CA . TRP A 1 85 ? -2.118 -6.054 9.823 1.00 96.19 85 TRP A CA 1
ATOM 693 C C . TRP A 1 85 ? -2.966 -6.288 8.576 1.00 96.19 85 TRP A C 1
ATOM 695 O O . TRP A 1 85 ? -3.621 -7.325 8.449 1.00 96.19 85 TRP A O 1
ATOM 705 N N . ALA A 1 86 ? -2.951 -5.330 7.654 1.00 95.06 86 ALA A N 1
ATOM 706 C CA . ALA A 1 86 ? -3.579 -5.469 6.348 1.00 95.06 86 ALA A CA 1
ATOM 707 C C . ALA A 1 86 ? -2.606 -6.113 5.356 1.00 95.06 86 ALA A C 1
ATOM 709 O O . ALA A 1 86 ? -1.434 -5.735 5.288 1.00 95.06 86 ALA A O 1
ATOM 710 N N . LYS A 1 87 ? -3.090 -7.072 4.567 1.00 94.19 87 LYS A N 1
ATOM 711 C CA . LYS A 1 87 ? -2.284 -7.759 3.558 1.00 94.19 87 LYS A CA 1
ATOM 712 C C . LYS A 1 87 ? -3.058 -7.916 2.256 1.00 94.19 87 LYS A C 1
ATOM 714 O O . LYS A 1 87 ? -4.193 -8.386 2.244 1.00 94.19 87 LYS A O 1
ATOM 719 N N . TYR A 1 88 ? -2.384 -7.615 1.152 1.00 92.50 88 TYR A N 1
ATOM 720 C CA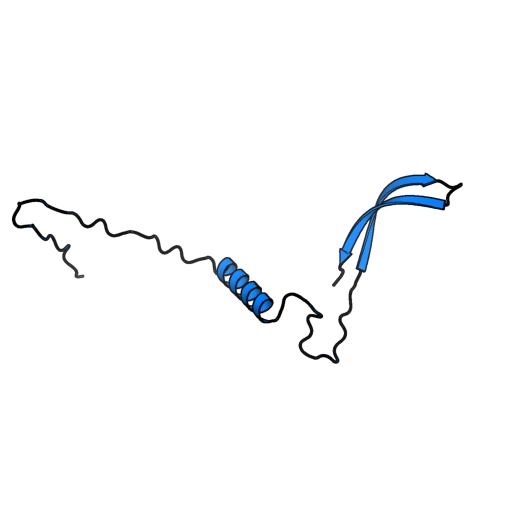 . TYR A 1 88 ? -2.807 -8.064 -0.169 1.00 92.50 88 TYR A CA 1
ATOM 721 C C . TYR A 1 88 ? -2.326 -9.501 -0.377 1.00 92.50 88 TYR A C 1
ATOM 723 O O . TYR A 1 88 ? -1.143 -9.807 -0.203 1.00 92.50 88 TYR A O 1
ATOM 731 N N . VAL A 1 89 ? -3.259 -10.394 -0.676 1.00 78.75 89 VAL A N 1
ATOM 732 C CA . VAL A 1 89 ? -3.010 -11.821 -0.889 1.00 78.75 89 VAL A CA 1
ATOM 733 C C . VAL A 1 89 ? -3.051 -12.067 -2.393 1.00 78.75 89 VAL A C 1
ATOM 735 O O . VAL A 1 89 ? -3.997 -11.637 -3.053 1.00 78.75 89 VAL A O 1
ATOM 738 N N . SER A 1 90 ? -1.990 -12.677 -2.923 1.00 69.56 90 SER A N 1
ATOM 739 C CA . SER A 1 90 ? -1.881 -13.025 -4.344 1.00 69.56 90 SER A CA 1
ATOM 740 C C . SER A 1 90 ? -2.518 -14.369 -4.648 1.00 69.56 90 SER A C 1
ATOM 742 O O . SER A 1 90 ? -2.530 -15.228 -3.739 1.00 69.56 90 SER A O 1
#

Organism: NCBI:txid48269

Radius of gyration: 31.14 Å; chains: 1; bounding box: 83×40×52 Å

InterPro domains:
  IPR006202 Neurotransmitter-gated ion-channel ligand-binding domain [PF02931] (31-87)
  IPR036734 Neurotransmitter-gated ion-channel ligand-binding domain superfamily [G3DSA:2.70.170.10] (27-89)
  IPR036734 Neurotransmitter-gated ion-channel ligand-binding domain superfamily [SSF63712] (30-87)

Foldseek 3Di:
DDDPPDFDADPVRDTDDPPDPPPPPCPDPPVVVVVVVVVVVCVVVPPDDDPDPDPPDDDDWAKDKDFDDWDDADPVVRDTDGDIDIDTDD

pLDDT: mean 80.7, std 18.63, range [39.53, 97.69]